Protein AF-A0A2T2QYN0-F1 (afdb_monomer)

Structure (mmCIF, N/CA/C/O backbone):
data_AF-A0A2T2QYN0-F1
#
_entry.id   AF-A0A2T2QYN0-F1
#
loop_
_atom_site.group_PDB
_atom_site.id
_atom_site.type_symbol
_atom_site.label_atom_id
_atom_site.label_alt_id
_atom_site.label_comp_id
_atom_site.label_asym_id
_atom_site.label_entity_id
_atom_site.label_seq_id
_atom_site.pdbx_PDB_ins_code
_atom_site.Cartn_x
_atom_site.Cartn_y
_atom_site.Cartn_z
_atom_site.occupancy
_atom_site.B_iso_or_equiv
_atom_site.auth_seq_id
_atom_site.auth_comp_id
_atom_site.auth_asym_id
_atom_site.auth_atom_id
_atom_site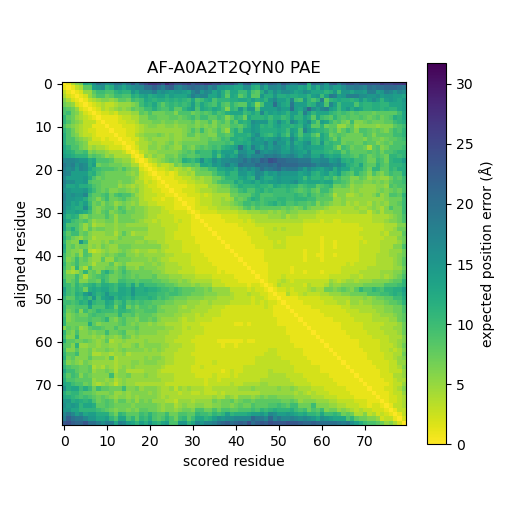.pdbx_PDB_model_num
ATOM 1 N N . MET A 1 1 ? 12.957 -13.298 -2.810 1.00 47.06 1 MET A N 1
ATOM 2 C CA . MET A 1 1 ? 11.618 -12.887 -2.325 1.00 47.06 1 MET A CA 1
ATOM 3 C C . MET A 1 1 ? 10.697 -12.748 -3.529 1.00 47.06 1 MET A C 1
ATOM 5 O O . MET A 1 1 ? 11.218 -12.400 -4.582 1.00 47.06 1 MET A O 1
ATOM 9 N N . PRO A 1 2 ? 9.397 -13.066 -3.407 1.00 62.28 2 PRO A N 1
ATOM 10 C CA . PRO A 1 2 ? 8.442 -12.956 -4.513 1.00 62.28 2 PRO A CA 1
ATOM 11 C C . PRO A 1 2 ? 8.227 -11.495 -4.941 1.00 62.28 2 PRO A C 1
ATOM 13 O O . PRO A 1 2 ? 8.518 -10.575 -4.173 1.00 62.28 2 PRO A O 1
ATOM 16 N N . ALA A 1 3 ? 7.741 -11.301 -6.170 1.00 66.19 3 ALA A N 1
ATOM 17 C CA . ALA A 1 3 ? 7.350 -9.991 -6.683 1.00 66.19 3 ALA A CA 1
ATOM 18 C C . ALA A 1 3 ? 6.194 -9.399 -5.847 1.00 66.19 3 ALA A C 1
ATOM 20 O O . ALA A 1 3 ? 5.376 -10.159 -5.320 1.00 66.19 3 ALA A O 1
ATOM 21 N N . PRO A 1 4 ? 6.131 -8.067 -5.679 1.00 73.56 4 PRO A N 1
ATOM 22 C CA . PRO A 1 4 ? 5.026 -7.432 -4.977 1.00 73.56 4 PRO A CA 1
ATOM 23 C C . PRO A 1 4 ? 3.752 -7.474 -5.831 1.00 73.56 4 PRO A C 1
ATOM 25 O O . PRO A 1 4 ? 3.700 -6.869 -6.895 1.00 73.56 4 PRO A O 1
ATOM 28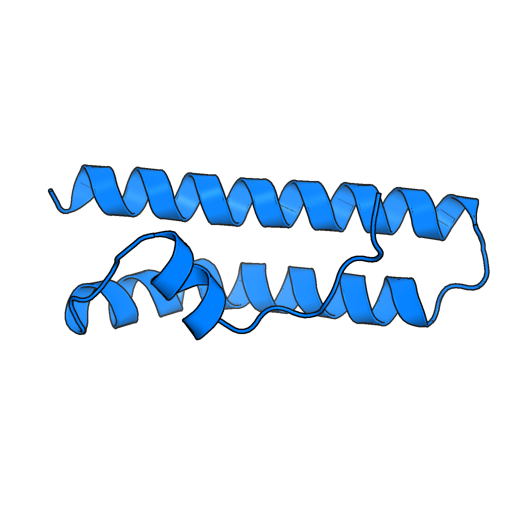 N N . ASP A 1 5 ? 2.707 -8.136 -5.336 1.00 76.12 5 ASP A N 1
ATOM 29 C CA . ASP A 1 5 ? 1.389 -8.153 -5.982 1.00 76.12 5 ASP A CA 1
ATOM 30 C C . ASP A 1 5 ? 0.504 -7.008 -5.478 1.00 76.12 5 ASP A C 1
ATOM 32 O O . ASP A 1 5 ? 0.615 -6.580 -4.322 1.00 76.12 5 ASP A O 1
ATOM 36 N N . GLN A 1 6 ? -0.419 -6.520 -6.313 1.00 73.50 6 GLN A N 1
ATOM 37 C CA . GLN A 1 6 ? -1.454 -5.573 -5.886 1.00 73.50 6 GLN A CA 1
ATOM 38 C C . GLN A 1 6 ? -2.335 -6.188 -4.793 1.00 73.50 6 GLN A C 1
ATOM 40 O O . GLN A 1 6 ? -2.815 -7.316 -4.918 1.00 73.50 6 GLN A O 1
ATOM 45 N N . LYS A 1 7 ? -2.586 -5.424 -3.725 1.00 73.44 7 LYS A N 1
ATOM 46 C CA . LYS A 1 7 ? -3.493 -5.830 -2.648 1.00 73.44 7 LYS A CA 1
ATOM 47 C C . LYS A 1 7 ? -4.703 -4.913 -2.603 1.00 73.44 7 LYS A C 1
ATOM 49 O O . LYS A 1 7 ? -4.588 -3.686 -2.630 1.00 73.44 7 LYS A O 1
ATOM 54 N N . ASN A 1 8 ? -5.879 -5.518 -2.497 1.00 73.00 8 ASN A N 1
ATOM 55 C CA . ASN A 1 8 ? -7.111 -4.794 -2.238 1.00 73.00 8 ASN A CA 1
ATOM 56 C C . ASN A 1 8 ? -7.330 -4.612 -0.728 1.00 73.00 8 ASN A C 1
ATOM 58 O O . ASN A 1 8 ? -6.788 -5.330 0.111 1.00 73.00 8 ASN A O 1
ATOM 62 N N . ILE A 1 9 ? -8.181 -3.652 -0.374 1.00 70.69 9 ILE A N 1
ATOM 63 C CA . ILE A 1 9 ? -8.527 -3.344 1.019 1.00 70.69 9 ILE A CA 1
ATOM 64 C C . ILE A 1 9 ? -9.036 -4.576 1.785 1.00 70.69 9 ILE A C 1
ATOM 66 O O . ILE A 1 9 ? -8.721 -4.727 2.964 1.00 70.69 9 ILE A O 1
ATOM 70 N N . LYS A 1 10 ? -9.836 -5.448 1.152 1.00 71.94 10 LYS A N 1
ATOM 71 C CA . LYS A 1 10 ? -10.417 -6.617 1.833 1.00 71.94 10 LYS A CA 1
ATOM 72 C C . LYS A 1 10 ? -9.326 -7.571 2.313 1.00 71.94 10 LYS A C 1
ATOM 74 O O . LYS A 1 10 ? -9.443 -8.084 3.419 1.00 71.94 10 LYS A O 1
ATOM 79 N N . GLN A 1 11 ? -8.260 -7.741 1.531 1.00 77.50 11 GLN A N 1
ATOM 80 C CA . GLN A 1 11 ? -7.107 -8.559 1.912 1.00 77.50 11 GLN A CA 1
ATOM 81 C C . GLN A 1 11 ? -6.411 -7.991 3.157 1.00 77.50 11 GLN A C 1
ATOM 83 O O . GLN A 1 11 ? -6.162 -8.736 4.099 1.00 77.50 11 GLN A O 1
ATOM 88 N N . TYR A 1 12 ? -6.205 -6.670 3.233 1.00 73.38 12 TYR A N 1
ATOM 89 C CA . TYR A 1 12 ? -5.648 -6.036 4.437 1.00 73.38 12 TYR A CA 1
ATOM 90 C C . TYR A 1 12 ? -6.557 -6.176 5.668 1.00 73.38 12 TYR A C 1
ATOM 92 O O . TYR A 1 12 ? -6.070 -6.378 6.773 1.00 73.38 12 TYR A O 1
ATOM 100 N N . LEU A 1 13 ? -7.879 -6.084 5.505 1.00 74.31 13 LEU A N 1
ATOM 101 C CA . LEU A 1 13 ? -8.819 -6.235 6.623 1.00 74.31 13 LEU A CA 1
ATOM 102 C C . LEU A 1 13 ? -8.878 -7.679 7.146 1.00 74.31 13 LEU A C 1
ATOM 104 O O . LEU A 1 13 ? -8.947 -7.884 8.359 1.00 74.31 13 LEU A O 1
ATOM 108 N N . GLN A 1 14 ? -8.821 -8.664 6.243 1.00 76.50 14 GLN A N 1
ATOM 109 C CA . GLN A 1 14 ? -8.788 -10.087 6.591 1.00 76.50 14 GLN A CA 1
ATOM 110 C C . GLN A 1 14 ? -7.516 -10.462 7.354 1.00 76.50 14 GLN A C 1
ATOM 112 O O . GLN A 1 14 ? -7.607 -11.171 8.350 1.00 76.50 14 GLN A O 1
ATOM 117 N N . GLU A 1 15 ? -6.352 -9.941 6.946 1.00 77.06 15 GLU A N 1
ATOM 118 C CA . GLU A 1 15 ? -5.077 -10.178 7.643 1.00 77.06 15 GLU A CA 1
ATOM 119 C C . GLU A 1 15 ? -5.122 -9.749 9.128 1.00 77.06 15 GLU A C 1
ATOM 121 O O . GLU A 1 15 ? -4.382 -10.291 9.947 1.00 77.06 15 GLU A O 1
ATOM 126 N N . TYR A 1 16 ? -6.014 -8.820 9.496 1.00 69.06 16 TYR A N 1
ATOM 127 C CA . TYR A 1 16 ? -6.076 -8.222 10.835 1.00 69.06 16 TYR A CA 1
ATOM 128 C C . TYR A 1 16 ? -7.347 -8.549 11.635 1.00 69.06 16 TYR A C 1
ATOM 130 O O . TYR A 1 16 ? -7.503 -8.033 12.746 1.00 69.06 16 TYR A O 1
ATOM 138 N N . ASN A 1 17 ? -8.224 -9.426 11.127 1.00 71.69 17 ASN A N 1
ATOM 139 C CA . ASN A 1 17 ? -9.499 -9.806 11.760 1.00 71.69 17 ASN A CA 1
ATOM 140 C C . ASN A 1 17 ? -10.378 -8.601 12.154 1.00 71.69 17 ASN A C 1
ATOM 142 O O . ASN A 1 17 ? -11.074 -8.628 13.170 1.00 71.69 17 ASN A O 1
ATOM 146 N N . ILE A 1 18 ? -10.344 -7.517 11.374 1.00 68.38 18 ILE A N 1
ATOM 147 C CA . ILE A 1 18 ? -11.262 -6.394 11.587 1.00 68.38 18 ILE A CA 1
ATOM 148 C C . ILE A 1 18 ? -12.586 -6.791 10.946 1.00 68.38 18 ILE A C 1
ATOM 150 O O . ILE A 1 18 ? -12.700 -6.711 9.724 1.00 68.38 18 ILE A O 1
ATOM 154 N N . ASP A 1 19 ? -13.565 -7.231 11.744 1.00 66.38 19 ASP A N 1
ATOM 155 C CA . ASP A 1 19 ? -14.869 -7.673 11.227 1.00 66.38 19 ASP A CA 1
ATOM 156 C C . ASP A 1 19 ? -16.009 -6.660 11.403 1.00 66.38 19 ASP A C 1
ATOM 158 O O . ASP A 1 19 ? -16.976 -6.667 10.638 1.00 66.38 19 ASP A O 1
ATOM 162 N N . ASP A 1 20 ? -15.841 -5.715 12.324 1.00 69.50 20 ASP A N 1
ATOM 163 C CA . ASP A 1 20 ? -16.808 -4.656 12.599 1.00 69.50 20 ASP A CA 1
ATOM 164 C C . ASP A 1 20 ? -16.914 -3.663 11.423 1.00 69.50 20 ASP A C 1
ATOM 166 O O . ASP A 1 20 ? -15.925 -3.079 10.969 1.00 69.50 20 ASP A O 1
ATOM 170 N N . ASN A 1 21 ? -18.132 -3.478 10.906 1.00 70.50 21 ASN A N 1
ATOM 171 C CA . ASN A 1 21 ? -18.403 -2.647 9.729 1.00 70.50 21 ASN A CA 1
ATOM 172 C C . ASN A 1 21 ? -18.145 -1.150 9.963 1.00 70.50 21 ASN A C 1
ATOM 174 O O . ASN A 1 21 ? -17.761 -0.439 9.030 1.00 70.50 21 ASN A O 1
ATOM 178 N N . GLU A 1 22 ? -18.321 -0.664 11.189 1.00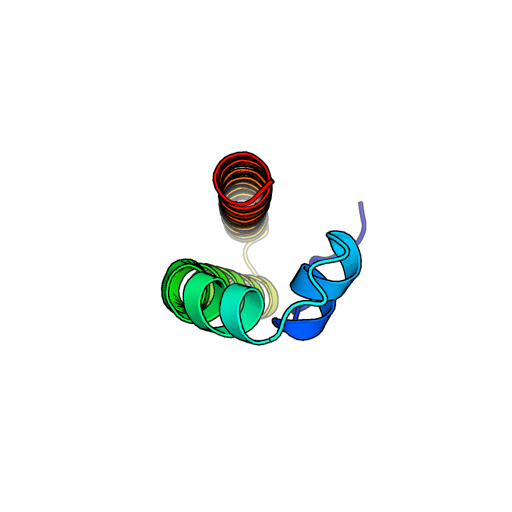 69.75 22 GLU A N 1
ATOM 179 C CA . GLU A 1 22 ? -18.087 0.733 11.546 1.00 69.75 22 GLU A CA 1
ATOM 180 C C . GLU A 1 22 ? -16.583 1.016 11.660 1.00 69.75 22 GLU A C 1
ATOM 182 O O . GLU A 1 22 ? -16.076 2.026 11.154 1.00 69.75 22 GLU A O 1
ATOM 187 N N . LEU A 1 23 ? -15.845 0.071 12.248 1.00 67.81 23 LEU A N 1
ATOM 188 C CA . LEU A 1 23 ? -14.386 0.085 12.300 1.00 67.81 23 LEU A CA 1
ATOM 189 C C . LEU A 1 23 ? -13.769 -0.028 10.903 1.00 67.81 23 LEU A C 1
ATOM 191 O O . LEU A 1 23 ? -12.854 0.735 10.581 1.00 67.81 23 LEU A O 1
ATOM 195 N N . LYS A 1 24 ? -14.320 -0.888 10.035 1.00 71.06 24 LYS A N 1
ATOM 196 C CA . LYS A 1 24 ? -13.938 -0.973 8.615 1.00 71.06 24 LYS A CA 1
ATOM 197 C C . LYS A 1 24 ? -14.081 0.381 7.923 1.00 71.06 24 LYS A C 1
ATOM 199 O O . LYS A 1 24 ? -13.133 0.817 7.277 1.00 71.06 24 LYS A O 1
ATOM 204 N N . ALA A 1 25 ? -15.214 1.071 8.076 1.00 77.06 25 ALA A N 1
ATOM 205 C CA . ALA A 1 25 ? -15.467 2.358 7.418 1.00 77.06 25 ALA A CA 1
ATOM 206 C C . ALA A 1 25 ? -14.536 3.484 7.909 1.00 77.06 25 ALA A C 1
ATOM 208 O O . ALA A 1 25 ? -13.977 4.231 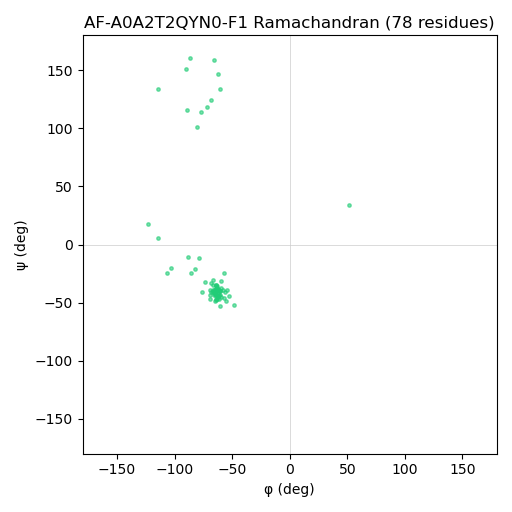7.100 1.00 77.06 25 ALA A O 1
ATOM 209 N N . LYS A 1 26 ? -14.308 3.583 9.226 1.00 76.38 26 LYS A N 1
ATOM 210 C CA . LYS A 1 26 ? -13.385 4.574 9.814 1.00 76.38 26 LYS A CA 1
ATOM 211 C C . LYS A 1 26 ? -11.934 4.311 9.418 1.00 76.38 26 LYS A C 1
ATOM 213 O O . LYS A 1 26 ? -11.184 5.250 9.146 1.00 76.38 26 LYS A O 1
ATOM 218 N N . PHE A 1 27 ? -11.531 3.044 9.376 1.00 75.38 27 PHE A N 1
ATOM 219 C CA . PHE A 1 27 ? -10.190 2.658 8.955 1.00 75.38 27 PHE A CA 1
ATOM 220 C C . PHE A 1 27 ? -9.970 2.909 7.459 1.00 75.38 27 PHE A C 1
ATOM 222 O O . PHE A 1 27 ? -8.960 3.501 7.073 1.00 75.38 27 PHE A O 1
ATOM 2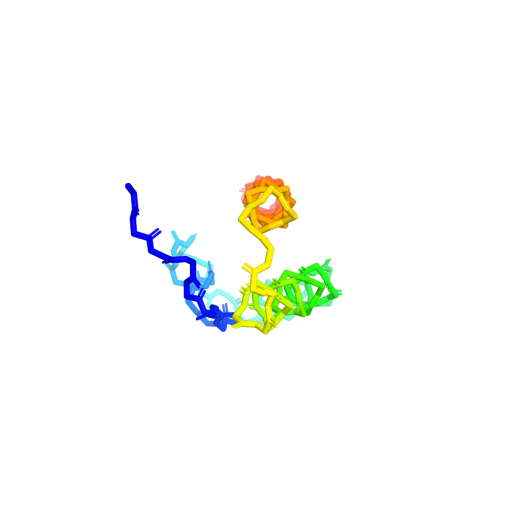29 N N . LEU A 1 28 ? -10.957 2.550 6.633 1.00 75.56 28 LEU A N 1
ATOM 230 C CA . LEU A 1 28 ? -10.986 2.798 5.194 1.00 75.56 28 LEU A CA 1
ATOM 231 C C . LEU A 1 28 ? -10.634 4.246 4.859 1.00 75.56 28 LEU A C 1
ATOM 233 O O . LEU A 1 28 ? -9.694 4.484 4.103 1.00 75.56 28 LEU A O 1
ATOM 237 N N . GLN A 1 29 ? -11.299 5.220 5.478 1.00 80.81 29 GLN A N 1
ATOM 238 C CA . GLN A 1 29 ? -11.017 6.638 5.224 1.00 80.81 29 GLN A CA 1
ATOM 239 C C . GLN A 1 29 ? -9.568 7.044 5.551 1.00 80.81 29 GLN A C 1
ATOM 241 O O . GLN A 1 29 ? -9.008 7.913 4.887 1.00 80.81 29 GLN A O 1
ATOM 246 N N . LYS A 1 30 ? -8.927 6.402 6.537 1.00 79.31 30 LYS A N 1
ATOM 247 C CA . LYS A 1 30 ? -7.558 6.725 6.985 1.00 79.31 30 LYS A CA 1
ATOM 248 C C . LYS A 1 30 ? -6.455 6.028 6.183 1.00 79.31 30 LYS A C 1
ATOM 250 O O . LYS A 1 30 ? -5.314 6.505 6.169 1.00 79.31 30 LYS A O 1
ATOM 255 N N . ILE A 1 31 ? -6.770 4.891 5.564 1.00 83.50 31 ILE A N 1
ATOM 256 C CA . ILE A 1 31 ? -5.798 4.024 4.885 1.00 83.50 31 ILE A CA 1
ATOM 257 C C . ILE A 1 31 ? -5.898 4.097 3.359 1.00 83.50 31 ILE A C 1
ATOM 259 O O . ILE A 1 31 ? -4.908 3.824 2.689 1.00 83.50 31 ILE A O 1
ATOM 263 N N . THR A 1 32 ? -7.063 4.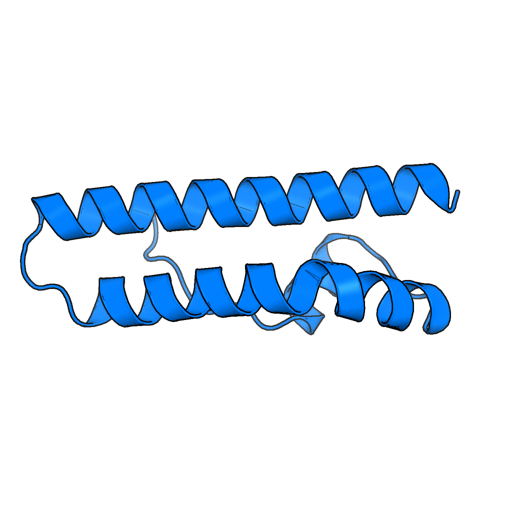477 2.809 1.00 85.31 32 THR A N 1
ATOM 264 C CA . THR A 1 32 ? -7.355 4.398 1.363 1.00 85.31 32 THR A CA 1
ATOM 265 C C . THR A 1 32 ? -6.282 5.081 0.531 1.00 85.31 32 THR A C 1
ATOM 267 O O . THR A 1 32 ? -5.804 4.495 -0.433 1.00 85.31 32 THR A O 1
ATOM 270 N N . ARG A 1 33 ? -5.846 6.279 0.939 1.00 87.69 33 ARG A N 1
ATOM 271 C CA . ARG A 1 33 ? -4.788 6.994 0.221 1.00 87.69 33 ARG A CA 1
ATOM 272 C C . ARG A 1 33 ? -3.455 6.248 0.253 1.00 87.69 33 ARG A C 1
ATOM 274 O O . ARG A 1 33 ? -2.861 6.057 -0.788 1.00 87.69 33 ARG A O 1
ATOM 281 N N . THR A 1 34 ? -3.048 5.725 1.409 1.00 87.69 34 THR A N 1
ATOM 282 C CA . THR A 1 34 ? -1.805 4.943 1.530 1.00 87.69 34 THR A CA 1
ATOM 283 C C . THR A 1 34 ? -1.849 3.645 0.712 1.00 87.69 34 THR A C 1
ATOM 285 O O . THR A 1 34 ? -0.837 3.254 0.144 1.00 87.69 34 THR A O 1
ATOM 288 N N . ILE A 1 35 ? -3.011 2.986 0.618 1.00 86.19 35 ILE A N 1
ATOM 289 C CA . ILE A 1 35 ? -3.188 1.805 -0.245 1.00 86.19 35 ILE A CA 1
ATOM 290 C C . ILE A 1 35 ? -3.124 2.196 -1.725 1.00 86.19 35 ILE A C 1
ATOM 292 O O . ILE A 1 35 ? -2.517 1.474 -2.511 1.00 86.19 35 ILE A O 1
ATOM 296 N N . HIS A 1 36 ? -3.729 3.326 -2.100 1.00 88.75 36 HIS A N 1
ATOM 297 C CA . HIS A 1 36 ? -3.649 3.853 -3.461 1.00 88.75 36 HIS A CA 1
ATOM 298 C C . HIS A 1 36 ? -2.198 4.157 -3.844 1.00 88.75 36 HIS A C 1
ATOM 300 O O . HIS A 1 36 ? -1.711 3.596 -4.817 1.00 88.75 36 HIS A O 1
ATOM 306 N N . ASP A 1 37 ? -1.488 4.931 -3.017 1.00 89.81 37 ASP A N 1
ATOM 307 C CA . ASP A 1 37 ? -0.080 5.286 -3.225 1.00 89.81 37 ASP A CA 1
ATOM 308 C C . ASP A 1 37 ? 0.793 4.018 -3.362 1.00 89.81 37 ASP A C 1
ATOM 310 O O . ASP A 1 37 ? 1.650 3.924 -4.237 1.00 89.81 37 ASP A O 1
ATOM 314 N N . ARG A 1 38 ? 0.533 2.985 -2.544 1.00 91.38 38 ARG A N 1
ATOM 315 C CA . ARG A 1 38 ? 1.235 1.693 -2.629 1.00 91.38 38 ARG A CA 1
ATOM 316 C C . ARG A 1 38 ? 0.959 0.964 -3.942 1.00 91.38 38 ARG A C 1
ATOM 318 O O . ARG A 1 38 ? 1.864 0.341 -4.488 1.00 91.38 38 ARG A O 1
ATOM 325 N N . ASN A 1 39 ? -0.275 0.993 -4.435 1.00 88.12 39 ASN A N 1
ATOM 326 C CA . ASN A 1 39 ? -0.626 0.334 -5.692 1.00 88.12 39 ASN A CA 1
ATOM 327 C C . ASN A 1 39 ? -0.091 1.094 -6.912 1.00 88.12 39 ASN A C 1
ATOM 329 O O . ASN A 1 39 ? 0.317 0.445 -7.873 1.00 88.12 39 ASN A O 1
ATOM 333 N N . ASP A 1 40 ? -0.006 2.424 -6.852 1.00 92.50 40 ASP A N 1
ATOM 334 C CA . ASP A 1 40 ? 0.655 3.225 -7.886 1.00 92.50 40 ASP A CA 1
ATOM 335 C C . ASP A 1 40 ? 2.134 2.837 -8.019 1.00 92.50 40 ASP A C 1
ATOM 337 O O . ASP A 1 40 ? 2.604 2.595 -9.131 1.00 92.50 40 ASP A O 1
ATOM 341 N N . LEU A 1 41 ? 2.841 2.657 -6.896 1.00 91.94 41 LEU A N 1
ATOM 342 C CA . LEU A 1 41 ? 4.228 2.181 -6.909 1.00 91.94 41 LEU A CA 1
ATOM 343 C C . LEU A 1 41 ? 4.366 0.759 -7.463 1.00 91.94 41 LEU A C 1
ATOM 345 O O . LEU A 1 41 ? 5.344 0.465 -8.141 1.00 91.94 41 LEU A O 1
ATOM 349 N N . VAL A 1 42 ? 3.404 -0.139 -7.223 1.00 91.56 42 VAL A N 1
ATOM 350 C CA . VAL A 1 42 ? 3.425 -1.477 -7.848 1.00 91.56 42 VAL A CA 1
ATOM 351 C C . VAL A 1 42 ? 3.274 -1.379 -9.364 1.00 91.56 42 VAL A C 1
ATOM 353 O O . VAL A 1 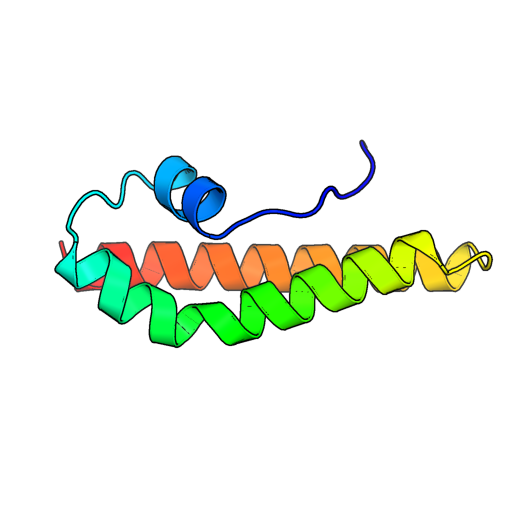42 ? 4.016 -2.028 -10.096 1.00 91.56 42 VAL A O 1
ATOM 356 N N . ILE A 1 43 ? 2.372 -0.526 -9.849 1.00 92.50 43 ILE A N 1
ATOM 357 C CA . ILE A 1 43 ? 2.224 -0.271 -11.288 1.00 92.50 43 ILE A CA 1
ATOM 358 C C . ILE A 1 43 ? 3.516 0.330 -11.864 1.00 92.50 43 ILE A C 1
ATOM 360 O O . ILE A 1 43 ? 3.918 -0.004 -12.979 1.00 92.50 43 ILE A O 1
ATOM 364 N N . GLU A 1 44 ? 4.180 1.215 -11.122 1.00 92.56 44 GLU A N 1
ATOM 365 C CA . GLU A 1 44 ? 5.466 1.791 -11.521 1.00 92.56 44 GLU A CA 1
ATOM 366 C C . GLU A 1 44 ? 6.580 0.732 -11.547 1.00 92.56 44 GLU A C 1
ATOM 368 O O . GLU A 1 44 ? 7.358 0.677 -12.500 1.00 92.56 44 GLU A O 1
ATOM 373 N N . TYR A 1 45 ? 6.605 -0.175 -10.567 1.00 92.56 45 TYR A N 1
ATOM 374 C CA . TYR A 1 45 ? 7.533 -1.306 -10.495 1.00 92.56 45 TYR A CA 1
ATOM 375 C C . TYR A 1 45 ? 7.393 -2.250 -11.699 1.00 92.56 45 TYR A C 1
ATOM 377 O O . TYR A 1 45 ? 8.391 -2.741 -12.239 1.00 92.56 45 TYR A O 1
ATOM 385 N N . GLU A 1 46 ? 6.160 -2.510 -12.138 1.00 90.44 46 GLU A N 1
ATOM 386 C CA . GLU A 1 46 ? 5.863 -3.338 -13.312 1.00 90.44 46 GLU A CA 1
ATOM 387 C C . GLU A 1 46 ? 6.344 -2.691 -14.616 1.00 90.44 46 GLU A C 1
ATOM 389 O O . GLU A 1 46 ? 6.807 -3.397 -15.509 1.00 90.44 46 GLU A O 1
ATOM 394 N N . LYS A 1 47 ? 6.271 -1.358 -14.710 1.00 92.88 47 LYS A N 1
ATOM 395 C CA . LYS A 1 47 ? 6.641 -0.575 -15.902 1.00 92.88 47 LYS A CA 1
ATOM 396 C C . LYS A 1 47 ? 8.115 -0.168 -15.960 1.00 92.88 47 LYS A C 1
ATOM 398 O O . LYS A 1 47 ? 8.550 0.362 -16.978 1.00 92.88 47 LYS A O 1
ATOM 403 N N . THR A 1 48 ? 8.860 -0.347 -14.874 1.00 91.88 48 THR A N 1
ATOM 404 C CA . THR A 1 48 ? 10.262 0.071 -14.780 1.00 91.88 48 THR A CA 1
ATOM 405 C C . THR A 1 48 ? 11.192 -1.039 -15.264 1.00 91.88 48 THR A C 1
ATOM 407 O O . THR A 1 48 ? 11.296 -2.087 -14.628 1.00 91.88 48 THR A O 1
ATOM 410 N N . ASP A 1 49 ? 11.909 -0.777 -16.359 1.00 89.69 49 ASP A N 1
ATOM 411 C CA . ASP A 1 49 ? 12.948 -1.670 -16.898 1.00 89.69 49 ASP A CA 1
ATOM 412 C C . ASP A 1 49 ? 14.312 -1.513 -16.196 1.00 89.69 49 ASP A C 1
ATOM 414 O O . ASP A 1 49 ? 15.150 -2.411 -16.237 1.00 89.69 49 ASP A O 1
ATOM 418 N N . ASP A 1 50 ? 14.548 -0.372 -15.542 1.00 94.88 50 ASP A N 1
ATOM 419 C CA . ASP A 1 50 ? 15.787 -0.075 -14.815 1.00 94.88 50 ASP A CA 1
ATOM 420 C C . ASP A 1 50 ? 15.820 -0.808 -13.464 1.00 94.88 50 ASP A C 1
ATOM 422 O O . ASP A 1 50 ? 15.028 -0.523 -12.564 1.00 94.88 50 ASP A O 1
ATOM 426 N N . GLU A 1 51 ? 16.753 -1.748 -13.309 1.00 90.38 51 GLU A N 1
ATOM 427 C CA . GLU A 1 51 ? 16.847 -2.611 -12.126 1.00 90.38 51 GLU A CA 1
ATOM 428 C C . GLU A 1 51 ? 17.136 -1.840 -10.827 1.00 90.38 51 GLU A C 1
ATOM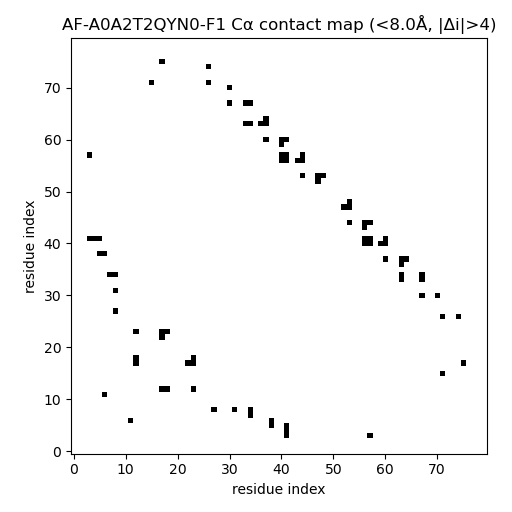 430 O O . GLU A 1 51 ? 16.578 -2.166 -9.778 1.00 90.38 51 GLU A O 1
ATOM 435 N N . TYR A 1 52 ? 17.946 -0.778 -10.883 1.00 90.38 52 TYR A N 1
ATOM 436 C CA . TYR A 1 52 ? 18.272 0.022 -9.700 1.00 90.38 52 TYR A CA 1
ATOM 437 C C . TYR A 1 52 ? 17.049 0.803 -9.212 1.00 90.38 52 TYR A C 1
ATOM 439 O O . TYR A 1 52 ? 16.708 0.765 -8.027 1.00 90.38 52 TYR A O 1
ATOM 447 N N . LYS A 1 53 ? 16.337 1.457 -10.136 1.00 91.94 53 LYS A N 1
ATOM 448 C CA . LYS A 1 53 ? 15.077 2.146 -9.818 1.00 91.94 53 LYS A CA 1
ATOM 449 C C . LYS A 1 53 ? 14.019 1.170 -9.328 1.00 91.94 53 LYS A C 1
ATOM 451 O O . LYS A 1 53 ? 13.287 1.472 -8.392 1.00 91.94 53 LYS A O 1
ATOM 456 N N . ARG A 1 54 ? 13.962 -0.020 -9.921 1.00 90.62 54 ARG A N 1
ATOM 457 C CA . ARG A 1 54 ? 13.025 -1.073 -9.537 1.00 90.62 54 ARG A CA 1
ATOM 458 C C . ARG A 1 54 ? 13.240 -1.541 -8.094 1.00 90.62 54 ARG A C 1
ATOM 460 O O . ARG A 1 54 ? 12.261 -1.706 -7.367 1.00 90.62 54 ARG A O 1
ATOM 467 N N . GLU A 1 55 ? 14.484 -1.706 -7.646 1.00 92.69 55 GLU A N 1
ATOM 468 C CA . GLU A 1 55 ? 14.767 -2.024 -6.237 1.00 92.69 55 GLU A CA 1
ATOM 469 C C . GLU A 1 55 ? 14.441 -0.856 -5.292 1.00 92.69 55 GLU A C 1
ATOM 471 O O . GLU A 1 55 ? 13.957 -1.093 -4.185 1.00 92.69 55 GLU A O 1
ATOM 476 N N . GLN A 1 56 ? 14.613 0.396 -5.728 1.00 93.69 56 GLN A N 1
ATOM 477 C CA . GLN A 1 56 ? 14.197 1.561 -4.942 1.00 93.69 56 GLN A CA 1
ATOM 478 C C . GLN A 1 56 ? 12.670 1.616 -4.766 1.00 93.69 56 GLN A C 1
ATOM 480 O O . GLN A 1 56 ? 12.185 1.682 -3.639 1.00 93.69 56 GLN A O 1
ATOM 485 N N . ILE A 1 57 ? 11.908 1.461 -5.854 1.00 92.94 57 ILE A N 1
ATOM 486 C CA . ILE A 1 57 ? 10.436 1.409 -5.822 1.00 92.94 57 ILE A CA 1
ATOM 487 C C . ILE A 1 57 ? 9.953 0.268 -4.915 1.00 92.94 57 ILE A C 1
ATOM 489 O O . ILE A 1 57 ? 8.994 0.407 -4.160 1.00 92.94 57 ILE A O 1
ATOM 493 N N . LYS A 1 58 ? 10.635 -0.878 -4.948 1.00 90.75 58 LYS A N 1
ATOM 494 C CA . LYS A 1 58 ? 10.331 -2.024 -4.085 1.00 90.75 58 LYS A CA 1
ATOM 495 C C . LYS A 1 58 ? 10.552 -1.725 -2.602 1.00 90.75 58 LYS A C 1
ATOM 497 O O . LYS A 1 58 ? 9.752 -2.179 -1.784 1.00 90.75 58 LYS A O 1
ATOM 502 N N . ALA A 1 59 ? 11.595 -0.972 -2.253 1.00 93.19 59 ALA A N 1
ATOM 503 C CA . ALA A 1 59 ? 11.807 -0.508 -0.884 1.00 93.19 59 ALA A CA 1
ATOM 504 C C . ALA A 1 59 ? 10.689 0.453 -0.444 1.00 93.19 59 ALA A C 1
ATOM 506 O O . ALA A 1 59 ? 10.134 0.288 0.644 1.00 93.19 59 ALA A O 1
ATOM 507 N N . ASP A 1 60 ? 10.277 1.372 -1.319 1.00 92.75 60 ASP A N 1
ATOM 508 C CA . ASP A 1 60 ? 9.185 2.313 -1.044 1.00 92.75 60 ASP A CA 1
ATOM 509 C C . ASP A 1 60 ? 7.837 1.588 -0.856 1.00 92.75 60 ASP A C 1
ATOM 511 O O . ASP A 1 60 ? 7.073 1.895 0.065 1.00 92.75 60 ASP A O 1
ATOM 515 N N . ILE A 1 61 ? 7.560 0.551 -1.662 1.00 93.25 61 ILE A N 1
ATOM 516 C CA . ILE A 1 61 ? 6.392 -0.332 -1.487 1.00 93.25 61 ILE A CA 1
ATOM 517 C C . ILE A 1 61 ? 6.409 -0.972 -0.094 1.00 93.25 61 ILE A C 1
ATOM 519 O O . ILE A 1 61 ? 5.379 -0.988 0.585 1.00 93.25 61 ILE A O 1
ATOM 523 N N . GLN A 1 62 ? 7.561 -1.488 0.348 1.00 91.69 62 GLN A N 1
ATOM 524 C CA . GLN A 1 62 ? 7.700 -2.104 1.671 1.00 91.69 62 GLN A CA 1
ATOM 525 C C . GLN A 1 62 ? 7.497 -1.094 2.803 1.00 91.69 62 GLN A C 1
ATOM 527 O O . GLN A 1 62 ? 6.849 -1.418 3.801 1.00 91.69 62 GLN A O 1
ATOM 532 N N . GLU A 1 63 ? 7.989 0.137 2.652 1.00 93.00 63 GLU A N 1
ATOM 533 C CA . GLU A 1 63 ? 7.769 1.200 3.633 1.00 93.00 63 GLU A CA 1
ATOM 534 C C . GLU A 1 63 ? 6.277 1.544 3.759 1.00 93.00 63 GLU A C 1
ATOM 536 O O . GLU A 1 63 ? 5.746 1.668 4.868 1.00 93.00 63 GLU A O 1
ATOM 541 N N . LEU A 1 64 ? 5.563 1.654 2.633 1.00 91.06 64 LEU A N 1
ATOM 542 C CA . LEU A 1 64 ? 4.121 1.897 2.647 1.00 91.06 64 LEU A CA 1
ATOM 543 C C . LEU A 1 64 ? 3.344 0.719 3.239 1.00 91.06 64 LEU A C 1
ATOM 545 O O . LEU A 1 64 ? 2.410 0.942 4.012 1.00 91.06 64 LEU A O 1
ATOM 549 N N . GLU A 1 65 ? 3.734 -0.522 2.942 1.00 89.38 65 GLU A N 1
ATOM 550 C CA . GLU A 1 65 ? 3.151 -1.698 3.591 1.00 89.38 65 GLU A CA 1
ATOM 551 C C . GLU A 1 65 ? 3.350 -1.656 5.105 1.00 89.38 65 GLU A C 1
ATOM 553 O O . GLU A 1 65 ? 2.389 -1.865 5.847 1.00 89.38 65 GLU A O 1
ATOM 558 N N . GLN A 1 66 ? 4.548 -1.317 5.580 1.00 90.44 66 GLN A N 1
ATOM 559 C CA . GLN A 1 66 ? 4.819 -1.189 7.008 1.00 90.44 66 GLN A CA 1
ATOM 560 C C . GLN A 1 66 ? 3.956 -0.091 7.648 1.00 90.44 66 GLN A C 1
ATOM 562 O O . GLN A 1 66 ? 3.321 -0.330 8.676 1.00 90.44 66 GLN A O 1
ATOM 567 N N . LYS A 1 67 ? 3.818 1.073 7.001 1.00 88.44 67 LYS A N 1
ATOM 568 C CA . LYS A 1 67 ? 2.912 2.144 7.458 1.00 88.44 67 LYS A CA 1
ATOM 569 C C . LYS A 1 67 ? 1.454 1.690 7.519 1.00 88.44 67 LYS A C 1
ATOM 571 O O . LYS A 1 67 ? 0.725 2.099 8.426 1.00 88.44 67 LYS A O 1
ATOM 576 N N . ILE A 1 68 ? 1.005 0.868 6.568 1.00 86.12 68 ILE A N 1
ATOM 577 C CA . ILE A 1 68 ? -0.352 0.305 6.579 1.00 86.12 68 ILE A CA 1
ATOM 578 C C . ILE A 1 68 ? -0.534 -0.602 7.799 1.00 86.12 68 ILE A C 1
ATOM 580 O O . ILE A 1 68 ? -1.520 -0.449 8.525 1.00 86.12 68 ILE A O 1
ATOM 584 N N . LYS A 1 69 ? 0.435 -1.485 8.065 1.00 85.38 69 LYS A N 1
ATOM 585 C CA . LYS A 1 69 ? 0.430 -2.386 9.226 1.00 85.38 69 LYS A CA 1
ATOM 586 C C . LYS A 1 69 ? 0.430 -1.625 10.550 1.00 85.38 69 LYS A C 1
ATOM 588 O O . LYS A 1 69 ? -0.414 -1.885 11.398 1.00 85.38 69 LYS A O 1
ATOM 593 N N . GLU A 1 70 ? 1.291 -0.625 10.706 1.00 88.38 70 GLU A N 1
ATOM 594 C CA . GLU A 1 70 ? 1.336 0.198 11.921 1.00 88.38 70 GLU A CA 1
ATOM 595 C C . GLU A 1 70 ? 0.024 0.954 12.162 1.00 88.38 70 GLU A C 1
ATOM 597 O O . GLU A 1 70 ? -0.446 1.069 13.298 1.00 88.38 70 GLU A O 1
ATOM 602 N N . LYS A 1 71 ? -0.600 1.473 11.095 1.00 84.50 71 LYS A N 1
ATOM 603 C CA . LYS A 1 71 ? -1.923 2.102 11.185 1.00 84.50 71 LYS A CA 1
ATOM 604 C C . LYS A 1 71 ? -2.992 1.090 11.603 1.00 84.50 71 LYS A C 1
ATOM 606 O O . LYS A 1 71 ? -3.857 1.457 12.396 1.00 84.50 71 LYS A O 1
ATOM 611 N N . LEU A 1 72 ? -2.937 -0.147 11.102 1.00 80.00 72 LEU A N 1
ATOM 612 C CA . LEU A 1 72 ? -3.843 -1.236 11.494 1.00 80.00 72 LEU A CA 1
ATOM 613 C C . LEU A 1 72 ? -3.681 -1.602 12.969 1.00 80.00 72 LEU A C 1
ATOM 615 O O . LEU A 1 72 ? -4.673 -1.678 13.690 1.00 80.00 72 LEU A O 1
ATOM 619 N N . GLU A 1 73 ? -2.447 -1.762 13.442 1.00 83.62 73 GLU A N 1
ATOM 620 C CA . GLU A 1 73 ? -2.161 -2.103 14.838 1.00 83.62 73 GLU A CA 1
ATOM 621 C C . GLU A 1 73 ? -2.610 -1.005 15.804 1.00 83.62 73 GLU A C 1
ATOM 623 O O . GLU A 1 73 ? -3.337 -1.285 16.757 1.00 83.62 73 GLU A O 1
ATOM 628 N N . LYS A 1 74 ? -2.265 0.260 15.523 1.00 83.25 74 LYS A N 1
ATOM 629 C CA . LYS A 1 74 ? -2.730 1.406 16.324 1.00 83.25 74 LYS A CA 1
ATOM 630 C C . LYS A 1 74 ? -4.249 1.516 16.325 1.00 83.25 74 LYS A C 1
ATOM 632 O O . LYS A 1 74 ? -4.854 1.845 17.341 1.00 83.25 74 LYS A O 1
ATOM 637 N N . PHE A 1 75 ? -4.881 1.265 15.182 1.00 77.12 75 PHE A N 1
ATOM 638 C CA . PHE A 1 75 ? -6.333 1.306 15.083 1.00 77.12 75 PHE A CA 1
ATOM 639 C C . PHE A 1 75 ? -6.985 0.194 15.908 1.00 77.12 75 PHE A C 1
ATOM 641 O O . PHE A 1 75 ? -7.955 0.467 16.609 1.00 77.12 75 PHE A O 1
ATOM 648 N N . LYS A 1 76 ? -6.425 -1.019 15.897 1.00 72.69 76 LYS A N 1
ATOM 649 C CA . LYS A 1 76 ? -6.887 -2.124 16.742 1.00 72.69 76 LYS A CA 1
ATOM 650 C C . LYS A 1 76 ? -6.733 -1.808 18.233 1.00 72.69 76 LYS A C 1
ATOM 652 O O . LYS A 1 76 ? -7.679 -2.012 18.975 1.00 72.69 76 LYS A O 1
ATOM 657 N N . GLN A 1 77 ? -5.593 -1.263 18.661 1.00 75.25 77 GLN A N 1
ATOM 658 C CA . GLN A 1 77 ? -5.354 -0.897 20.067 1.00 75.25 77 GLN A CA 1
ATOM 659 C C . GLN A 1 77 ? -6.285 0.214 20.577 1.00 75.25 77 GLN A C 1
ATOM 661 O O . GLN A 1 77 ? -6.674 0.189 21.734 1.00 75.25 77 GLN A O 1
ATOM 666 N N . ASN A 1 78 ? -6.655 1.177 19.728 1.00 68.00 78 ASN A N 1
ATOM 667 C CA . ASN A 1 78 ? -7.536 2.285 20.117 1.00 68.00 78 ASN A CA 1
ATOM 668 C C . ASN A 1 78 ? -9.031 1.917 20.173 1.00 68.00 78 ASN A C 1
ATOM 670 O O . ASN A 1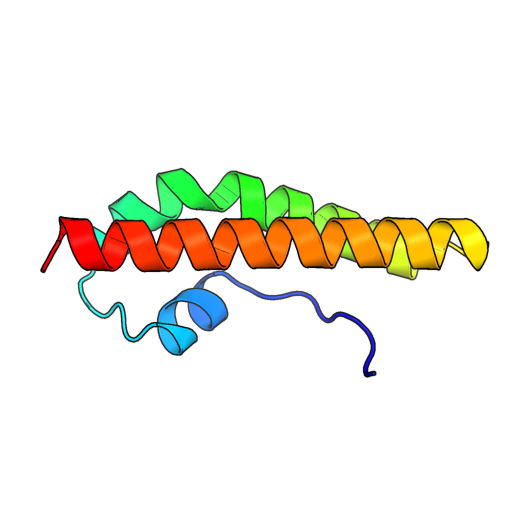 78 ? -9.827 2.737 20.623 1.00 68.00 78 ASN A O 1
ATOM 674 N N . ASN A 1 79 ? -9.427 0.751 19.654 1.00 61.97 79 ASN A N 1
ATOM 675 C CA . ASN A 1 79 ? -10.829 0.315 19.576 1.00 61.97 79 ASN A CA 1
ATOM 676 C C . ASN A 1 79 ? -11.068 -1.030 20.286 1.00 61.97 79 ASN A C 1
ATOM 678 O O . ASN A 1 79 ? -12.064 -1.696 20.012 1.00 61.97 79 ASN A O 1
ATOM 682 N N . ASN A 1 80 ? -10.145 -1.432 21.160 1.00 54.72 80 ASN A N 1
ATOM 683 C CA . ASN A 1 80 ? -10.197 -2.638 21.982 1.00 54.72 80 ASN A CA 1
ATOM 684 C C . ASN A 1 80 ? -10.116 -2.238 23.456 1.00 54.72 80 ASN A C 1
ATOM 686 O O . ASN A 1 80 ? -10.724 -2.945 24.283 1.00 54.72 80 ASN A O 1
#

Solvent-accessible surface area (backbone atoms only — not comparable to full-atom values): 4734 Å² total; per-residue (Å²): 131,81,82,84,73,88,77,56,71,67,59,61,35,61,78,66,72,63,75,53,68,67,59,48,54,60,46,43,74,74,42,50,64,57,54,49,57,34,43,53,41,44,55,48,40,73,70,44,85,51,66,70,61,31,54,50,40,51,50,54,37,51,52,43,51,49,53,51,50,52,53,51,53,54,52,51,67,76,75,107

Foldseek 3Di:
DDQDDQDDLVNLCVVLVVPDPVLSVVLCVVLVVLSVVLVVLSVVLVVDPDPVVNVVSVVVSVVSVVVSVVSSVVSVVVVD

pLDDT: mean 81.43, std 10.53, range [47.06, 94.88]

Nearest PDB structures (foldseek):
  6wa9-assembly1_N  TM=4.678E-01  e=6.719E+00  Chlamydia pneumoniae
  6wa9-assembly1_L  TM=4.488E-01  e=7.144E+00  Chlamydia pneumoniae

Sequence (80 aa):
MPAPDQKNIKQYLQEYNIDDNELKAKFLQKITRTIHDRNDLVIEYEKTDDEYKREQIKADIQELEQKIKEKLEKFKQNNN

Radius of gyration: 13.95 Å; Cα contacts (8 Å, |Δi|>4): 45; chains: 1; bounding box: 37×20×39 Å

Secondary structure (DSSP, 8-state):
-PPPPP--HHHHHHHTT---HHHHHHHHHHHHHHHHHHHHHHHHHHH---HHHHHHHHHHHHHHHHHHHHHHHHHHHHT-

Mean predicted aligned error: 6.69 Å